Protein AF-A0A504YEJ8-F1 (afdb_monomer_lite)

Foldseek 3Di:
DDDDDPPDPVNVVVVLVVVLVVLVVLLVVLVVLLVVCVVPVDDDPVSVVVSVVSLVVLVVVLVVLVVVLVVLVVVCVVDPDCPPSVVSSVSSVVSSVSSVVSNVSVCCSVDPDPPPDDPPPDDDD

pLDDT: mean 80.52, std 17.55, range [37.62, 96.69]

InterPro domains:
  IPR004152 GAT domain [PF03127] (26-111)
  IPR004152 GAT domain [PS50909] (11-111)
  IPR038425 GAT domain superfamily [G3DSA:1.20.58.160] (9-119)

Secondary structure (DSSP, 8-state):
--------HHHHHHHHHHHHHHHHHHHHHHHHHHHHHHH-SS--HHHHHHHHHHHHHHHHHHHHHHHHHHHHHHHHTT-S--HHHHHHHHHHHHHHHHHHHHHHHHHHHHS--S-----------

Sequence (125 aa):
MVRSTPFTSVDRGQKLQADLAQVRVNICVLSDMLSELETDPNPSGEFKQLMSELAQSLFEMSKRLILAISSWEAYQDSLPSRGTTDAVLLDLLNVNDELHTVLVRYGRVVRPTAQQDSKPQDVSA

Radius of gyration: 21.83 Å; chains: 1; bounding box: 64×52×64 Å

Structure (mmCIF, N/CA/C/O backbone):
data_AF-A0A504YEJ8-F1
#
_entry.id   AF-A0A504YEJ8-F1
#
loop_
_atom_site.group_PDB
_atom_site.id
_atom_site.type_symbol
_atom_site.label_atom_id
_atom_site.label_alt_id
_atom_site.label_comp_id
_atom_site.label_asym_id
_atom_site.label_entity_id
_atom_site.label_seq_id
_atom_site.pdbx_PDB_ins_code
_atom_site.Cartn_x
_atom_site.Cartn_y
_atom_site.Cartn_z
_atom_site.occupancy
_atom_site.B_iso_or_equiv
_atom_site.auth_seq_id
_atom_site.auth_comp_id
_atom_site.auth_asym_id
_atom_site.auth_atom_id
_atom_site.pdbx_PDB_model_num
ATOM 1 N N . MET A 1 1 ? 37.076 -18.539 -6.005 1.00 37.62 1 MET A N 1
ATOM 2 C CA . MET A 1 1 ? 36.519 -18.039 -7.281 1.00 37.62 1 MET A CA 1
ATOM 3 C C . MET A 1 1 ? 35.010 -18.267 -7.229 1.00 37.62 1 MET A C 1
ATOM 5 O O . MET A 1 1 ? 34.558 -19.368 -7.508 1.00 37.62 1 MET A O 1
ATOM 9 N N . VAL A 1 2 ? 34.241 -17.301 -6.717 1.00 40.06 2 VAL A N 1
ATOM 10 C CA . VAL A 1 2 ? 32.779 -17.440 -6.587 1.00 40.06 2 VAL A CA 1
ATOM 11 C C . VAL A 1 2 ? 32.162 -16.993 -7.909 1.00 40.06 2 VAL A C 1
ATOM 13 O O . VAL A 1 2 ? 32.327 -15.846 -8.312 1.00 40.06 2 VAL A O 1
ATOM 16 N N . ARG A 1 3 ? 31.529 -17.928 -8.624 1.00 40.97 3 ARG A N 1
ATOM 17 C CA . ARG A 1 3 ? 30.775 -17.649 -9.850 1.00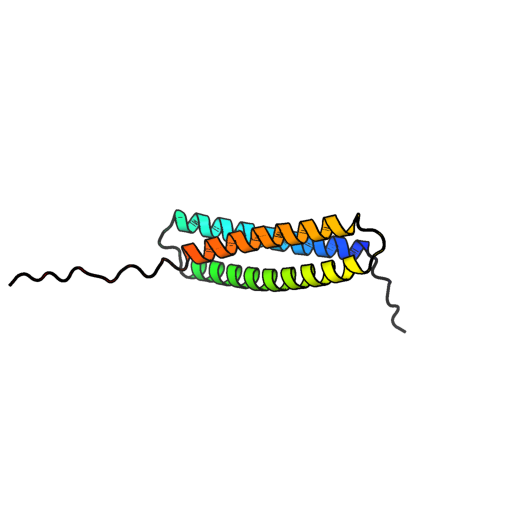 40.97 3 ARG A CA 1
ATOM 18 C C . ARG A 1 3 ? 29.530 -16.847 -9.477 1.00 40.97 3 ARG A C 1
ATOM 20 O O . ARG A 1 3 ? 28.593 -17.407 -8.920 1.00 40.97 3 ARG A O 1
ATOM 27 N N . SER A 1 4 ? 29.515 -15.560 -9.804 1.00 44.41 4 SER A N 1
ATOM 28 C CA . SER A 1 4 ? 28.289 -14.764 -9.819 1.00 44.41 4 SER A CA 1
ATOM 29 C C . SER A 1 4 ? 27.418 -15.261 -10.972 1.00 44.41 4 SER A C 1
ATOM 31 O O . SER A 1 4 ? 27.725 -15.020 -12.138 1.00 44.41 4 SER A O 1
ATOM 33 N N . THR A 1 5 ? 26.370 -16.018 -10.661 1.00 51.66 5 THR A N 1
ATOM 34 C CA . THR A 1 5 ? 25.336 -16.379 -11.634 1.00 51.66 5 THR A CA 1
ATOM 35 C C . THR A 1 5 ? 24.618 -15.111 -12.101 1.00 51.66 5 THR A C 1
ATOM 37 O O . THR A 1 5 ? 24.302 -14.259 -11.264 1.00 51.66 5 THR A O 1
ATOM 40 N N . PRO A 1 6 ? 24.355 -14.946 -13.408 1.00 49.00 6 PRO A N 1
ATOM 41 C CA . PRO A 1 6 ? 23.638 -13.783 -13.904 1.00 49.00 6 PRO A CA 1
ATOM 42 C C . PRO A 1 6 ? 22.188 -13.871 -13.418 1.00 49.00 6 PRO A C 1
ATOM 44 O O . PRO A 1 6 ? 21.434 -14.724 -13.870 1.00 49.00 6 PRO A O 1
ATOM 47 N N . PHE A 1 7 ? 21.806 -13.012 -12.471 1.00 46.56 7 PHE A N 1
ATOM 48 C CA . PHE A 1 7 ? 20.400 -12.808 -12.125 1.00 46.56 7 PHE A CA 1
ATOM 49 C C . PHE A 1 7 ? 19.696 -12.248 -13.357 1.00 46.56 7 PHE A C 1
ATOM 51 O O . PHE A 1 7 ? 20.019 -11.147 -13.813 1.00 46.56 7 PHE A O 1
ATOM 58 N N . THR A 1 8 ? 18.779 -13.023 -13.926 1.00 50.50 8 THR A N 1
ATOM 59 C CA . THR A 1 8 ? 18.102 -12.641 -15.161 1.00 50.50 8 THR A CA 1
ATOM 60 C C . THR A 1 8 ? 17.038 -11.580 -14.868 1.00 50.50 8 THR A C 1
ATOM 62 O O . THR A 1 8 ? 16.482 -11.512 -13.773 1.00 50.50 8 THR A O 1
ATOM 65 N N . SER A 1 9 ? 16.752 -10.707 -15.837 1.00 59.44 9 SER A N 1
ATOM 66 C CA . SER A 1 9 ? 15.730 -9.649 -15.714 1.00 59.44 9 SER A CA 1
ATOM 67 C C . SER A 1 9 ? 14.341 -10.190 -15.329 1.00 59.44 9 SER A C 1
ATOM 69 O O . SER A 1 9 ? 13.573 -9.475 -14.686 1.00 59.44 9 SER A O 1
ATOM 71 N N . VAL A 1 10 ? 14.047 -11.450 -15.666 1.00 60.59 10 VAL A N 1
ATOM 72 C CA . VAL A 1 10 ? 12.796 -12.150 -15.339 1.00 60.59 10 VAL A CA 1
ATOM 73 C C . VAL A 1 10 ? 12.658 -12.379 -13.828 1.00 60.59 10 VAL A C 1
ATOM 75 O O . VAL A 1 10 ? 11.590 -12.129 -13.272 1.00 60.59 10 VAL A O 1
ATOM 78 N N . ASP A 1 11 ? 13.750 -12.737 -13.143 1.00 70.88 11 ASP A N 1
ATOM 79 C CA . ASP A 1 11 ? 13.757 -12.975 -11.690 1.00 70.88 11 ASP A CA 1
ATOM 80 C C . ASP A 1 11 ? 13.435 -11.699 -10.896 1.00 70.88 11 ASP A C 1
ATOM 82 O O . ASP A 1 11 ? 12.785 -11.739 -9.851 1.00 70.88 11 ASP A O 1
ATOM 86 N N . ARG A 1 12 ? 13.863 -10.533 -11.403 1.00 73.69 12 ARG A N 1
ATOM 87 C CA . ARG A 1 12 ? 13.585 -9.237 -10.762 1.00 73.69 12 ARG A CA 1
ATOM 88 C C . ARG A 1 12 ? 12.127 -8.813 -10.916 1.00 73.69 12 ARG A C 1
ATOM 90 O O . ARG A 1 12 ? 11.553 -8.315 -9.954 1.00 73.69 12 ARG A O 1
ATOM 97 N N . GLY A 1 13 ? 11.535 -9.030 -12.092 1.00 77.00 13 GLY A N 1
ATOM 98 C CA . GLY A 1 13 ? 10.121 -8.735 -12.335 1.00 77.00 13 GLY A CA 1
ATOM 99 C C . GLY A 1 13 ? 9.196 -9.605 -11.482 1.00 77.00 13 GLY A C 1
ATOM 100 O O . GLY A 1 13 ? 8.274 -9.090 -10.858 1.00 77.00 13 GLY A O 1
ATOM 101 N N . GLN A 1 14 ? 9.486 -10.906 -11.378 1.00 82.19 14 GLN A N 1
ATOM 102 C CA . GLN A 1 14 ? 8.715 -11.825 -10.532 1.00 82.19 14 GLN A CA 1
ATOM 103 C C . GLN A 1 14 ? 8.815 -11.473 -9.049 1.00 82.19 14 GLN A C 1
ATOM 105 O O . GLN A 1 14 ? 7.804 -11.466 -8.349 1.00 82.19 14 GLN A O 1
ATOM 110 N N . LYS A 1 15 ? 10.019 -11.132 -8.575 1.00 85.56 15 LYS A N 1
ATOM 111 C CA . LYS A 1 15 ? 10.208 -10.680 -7.198 1.00 85.56 15 LYS A CA 1
ATOM 112 C C . LYS A 1 15 ? 9.416 -9.406 -6.909 1.00 85.56 15 LYS A C 1
ATOM 114 O O . LYS A 1 15 ? 8.735 -9.347 -5.895 1.00 85.56 15 LYS A O 1
ATOM 119 N N . LEU A 1 16 ? 9.467 -8.422 -7.809 1.00 86.12 16 LEU A N 1
ATOM 120 C CA . LEU A 1 16 ? 8.705 -7.186 -7.649 1.00 86.12 16 LEU A CA 1
ATOM 121 C C . LEU A 1 16 ? 7.202 -7.465 -7.558 1.00 86.12 16 LEU A C 1
ATOM 123 O O . LEU A 1 16 ? 6.538 -6.944 -6.672 1.00 86.12 16 LEU A O 1
ATOM 127 N N . GLN A 1 17 ? 6.675 -8.318 -8.433 1.00 88.06 17 GLN A N 1
ATOM 128 C CA . GLN A 1 17 ? 5.261 -8.689 -8.412 1.00 88.06 17 GLN A CA 1
ATOM 129 C C . GLN A 1 17 ? 4.868 -9.413 -7.116 1.00 88.06 17 GLN A C 1
ATOM 131 O O . GLN A 1 17 ? 3.813 -9.128 -6.555 1.00 88.06 17 GLN A O 1
ATOM 136 N N . ALA A 1 18 ? 5.724 -10.294 -6.592 1.00 89.62 18 ALA A N 1
ATOM 137 C CA . ALA A 1 18 ? 5.499 -10.937 -5.297 1.00 89.62 18 ALA A CA 1
ATOM 138 C C . ALA A 1 18 ? 5.508 -9.925 -4.138 1.00 89.62 18 ALA A C 1
ATOM 140 O O . ALA A 1 18 ? 4.626 -9.961 -3.279 1.00 89.62 18 ALA A O 1
ATOM 141 N N . ASP A 1 19 ? 6.462 -8.991 -4.144 1.00 90.38 19 ASP A N 1
ATOM 142 C CA . ASP A 1 19 ? 6.553 -7.931 -3.139 1.00 90.38 19 ASP A CA 1
ATOM 143 C C . ASP A 1 19 ? 5.301 -7.029 -3.189 1.00 90.38 19 ASP A C 1
ATOM 145 O O . ASP A 1 19 ? 4.705 -6.736 -2.152 1.00 90.38 19 ASP A O 1
ATOM 149 N N . LEU A 1 20 ? 4.833 -6.653 -4.385 1.00 92.75 20 LEU A N 1
ATOM 150 C CA . LEU A 1 20 ? 3.603 -5.874 -4.576 1.00 92.75 20 LEU A CA 1
ATOM 151 C C . LEU A 1 20 ? 2.346 -6.642 -4.152 1.00 92.75 20 LEU A C 1
ATOM 153 O O . LEU A 1 20 ? 1.460 -6.064 -3.521 1.00 92.75 20 LEU A O 1
ATOM 157 N N . ALA A 1 21 ? 2.268 -7.943 -4.437 1.00 92.94 21 ALA A N 1
ATOM 158 C CA . ALA A 1 21 ? 1.169 -8.787 -3.978 1.00 92.94 21 ALA A CA 1
ATOM 159 C C . ALA A 1 21 ? 1.099 -8.831 -2.443 1.00 92.94 21 ALA A C 1
ATOM 161 O O . ALA A 1 21 ? 0.013 -8.721 -1.875 1.00 92.94 21 ALA A O 1
ATOM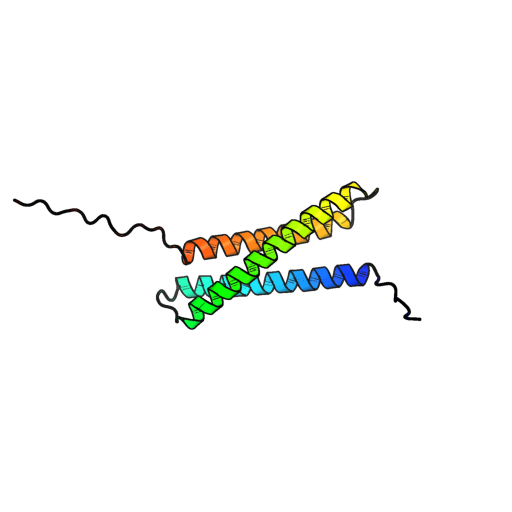 162 N N . GLN A 1 22 ? 2.244 -8.906 -1.761 1.00 93.00 22 GLN A N 1
ATOM 163 C CA . GLN A 1 22 ? 2.286 -8.861 -0.299 1.00 93.00 22 GLN A CA 1
ATOM 164 C C . GLN A 1 22 ? 1.795 -7.515 0.254 1.00 93.00 22 GLN A C 1
ATOM 166 O O . GLN A 1 22 ? 1.077 -7.487 1.255 1.00 93.00 22 GLN A O 1
ATOM 171 N N . VAL A 1 23 ? 2.143 -6.398 -0.397 1.00 94.44 23 VAL A N 1
ATOM 172 C CA . VAL A 1 23 ? 1.620 -5.072 -0.027 1.00 94.44 23 VAL A CA 1
ATOM 173 C C . VAL A 1 23 ? 0.095 -5.048 -0.153 1.00 94.44 23 VAL A C 1
ATOM 175 O O . VAL A 1 23 ? -0.580 -4.616 0.778 1.00 94.44 23 VAL A O 1
ATOM 178 N N . ARG A 1 24 ? -0.456 -5.572 -1.256 1.00 95.94 24 ARG A N 1
ATOM 179 C CA . ARG A 1 24 ? -1.911 -5.663 -1.471 1.00 95.94 24 ARG A CA 1
ATOM 180 C C . ARG A 1 24 ? -2.606 -6.494 -0.391 1.00 95.94 24 ARG A C 1
ATOM 182 O O . ARG A 1 24 ? -3.629 -6.067 0.129 1.00 95.94 24 ARG A O 1
ATOM 189 N N . VAL A 1 25 ? -2.024 -7.625 0.015 1.00 96.31 25 VAL A N 1
ATOM 190 C CA . VAL A 1 25 ? -2.551 -8.433 1.132 1.00 96.31 25 VAL A CA 1
ATOM 191 C C . VAL A 1 25 ? -2.600 -7.616 2.423 1.00 96.31 25 VAL A C 1
ATOM 193 O O . VAL A 1 25 ? -3.628 -7.587 3.093 1.00 96.31 25 VAL A O 1
ATOM 196 N N . ASN A 1 26 ? -1.523 -6.903 2.754 1.00 95.12 26 ASN A N 1
ATOM 197 C CA . ASN A 1 26 ? -1.479 -6.069 3.956 1.00 95.12 26 ASN A CA 1
ATOM 198 C C . ASN A 1 26 ? -2.516 -4.930 3.912 1.00 95.12 26 ASN A C 1
ATOM 200 O O . ASN A 1 26 ? -3.104 -4.599 4.941 1.00 95.12 26 ASN A O 1
ATOM 204 N N . ILE A 1 27 ? -2.766 -4.351 2.729 1.00 96.62 27 ILE A N 1
ATOM 205 C CA . ILE A 1 27 ? -3.822 -3.351 2.509 1.00 96.62 27 ILE A CA 1
ATOM 206 C C . ILE A 1 27 ? -5.204 -3.952 2.787 1.00 96.62 27 ILE A C 1
ATOM 208 O O . ILE A 1 27 ? -5.992 -3.330 3.500 1.00 96.62 27 ILE A O 1
ATOM 212 N N . CYS A 1 28 ? -5.492 -5.152 2.267 1.00 96.69 28 CYS A N 1
ATOM 213 C CA . CYS A 1 28 ? -6.755 -5.849 2.521 1.00 96.69 28 CYS A CA 1
ATOM 214 C C . CYS A 1 28 ? -6.963 -6.089 4.017 1.00 96.69 28 CYS A C 1
ATOM 216 O O . CYS A 1 28 ? -7.980 -5.668 4.553 1.00 96.69 28 CYS A O 1
ATOM 218 N N . VAL A 1 29 ? -5.960 -6.646 4.706 1.00 96.50 29 VAL A N 1
ATOM 219 C CA . VAL A 1 29 ? -6.037 -6.902 6.153 1.00 96.50 29 VAL A CA 1
ATOM 220 C C . VAL A 1 29 ? -6.319 -5.614 6.928 1.00 96.50 29 VAL A C 1
ATOM 222 O O . VAL A 1 29 ? -7.208 -5.596 7.773 1.00 96.50 29 VAL A O 1
ATOM 225 N N . LEU A 1 30 ? -5.624 -4.510 6.627 1.00 95.69 30 LEU A N 1
ATOM 226 C CA . LEU A 1 30 ? -5.895 -3.243 7.311 1.00 95.69 30 LEU A CA 1
ATOM 227 C C . LEU A 1 30 ? -7.302 -2.714 6.991 1.00 95.69 30 LEU A C 1
ATOM 229 O O . LEU A 1 30 ? -7.969 -2.191 7.878 1.00 95.69 30 LEU A O 1
ATOM 233 N N . SER A 1 31 ? -7.770 -2.843 5.748 1.00 95.75 31 SER A N 1
ATOM 234 C CA . SER A 1 31 ? -9.127 -2.439 5.364 1.00 95.75 31 SER A CA 1
ATOM 235 C C . SER A 1 31 ? -10.202 -3.251 6.090 1.00 95.75 31 SER A C 1
ATOM 237 O O . SER A 1 31 ? -11.213 -2.680 6.503 1.00 95.75 31 SER A O 1
ATOM 239 N N . ASP A 1 32 ? -9.984 -4.552 6.268 1.00 95.19 32 ASP A N 1
ATOM 240 C CA . ASP A 1 32 ? -10.900 -5.440 6.983 1.00 95.19 32 ASP A CA 1
ATOM 241 C C . ASP A 1 32 ? -10.942 -5.068 8.467 1.00 95.19 32 ASP A C 1
ATOM 243 O O . ASP A 1 32 ? -12.015 -4.798 9.001 1.00 95.19 32 ASP A O 1
ATOM 247 N N . MET A 1 33 ? -9.775 -4.883 9.095 1.00 93.94 33 MET A N 1
ATOM 248 C CA . MET A 1 33 ? -9.684 -4.417 10.482 1.00 93.94 33 MET A CA 1
ATOM 249 C C . MET A 1 33 ? -10.365 -3.053 10.687 1.00 93.94 33 MET A C 1
ATOM 251 O O . MET A 1 33 ? -11.048 -2.837 11.685 1.00 93.94 33 MET A O 1
ATOM 255 N N . LEU A 1 34 ? -10.216 -2.119 9.742 1.00 92.81 34 LEU A N 1
ATOM 256 C CA . LEU A 1 34 ? -10.909 -0.828 9.799 1.00 92.81 34 LEU A CA 1
ATOM 257 C C . LEU A 1 34 ? -12.428 -0.978 9.683 1.00 92.81 34 LEU A C 1
ATOM 259 O O . LEU A 1 34 ? -13.157 -0.230 10.324 1.00 92.81 34 LEU A O 1
ATOM 263 N N . SER A 1 35 ? -12.900 -1.935 8.887 1.00 92.25 35 SER A N 1
ATOM 264 C CA . SER A 1 35 ? -14.332 -2.210 8.735 1.00 92.25 35 SER A CA 1
ATOM 265 C C . SER A 1 35 ? -14.902 -2.874 9.994 1.00 92.25 35 SER A C 1
ATOM 267 O O . SER A 1 35 ? -16.012 -2.555 10.409 1.00 92.25 35 SER A O 1
ATOM 269 N N . GLU A 1 36 ? -14.126 -3.728 10.666 1.00 90.50 36 GLU A N 1
ATOM 270 C CA . GLU A 1 36 ? -14.500 -4.294 11.967 1.00 90.50 36 GLU A CA 1
ATOM 271 C C . GLU A 1 36 ? -14.685 -3.201 13.031 1.00 90.50 36 GLU A C 1
ATOM 273 O O . GLU A 1 36 ? -15.655 -3.255 13.785 1.00 90.50 36 GLU A O 1
ATOM 278 N N . LEU A 1 37 ? -13.856 -2.148 13.035 1.00 87.69 37 LEU A N 1
ATOM 279 C CA . LEU A 1 37 ? -14.020 -0.991 13.935 1.00 87.69 37 LEU A CA 1
ATOM 280 C C . LEU A 1 37 ? -15.301 -0.192 13.712 1.00 87.69 37 LEU A C 1
ATOM 282 O O . LEU A 1 37 ? -15.818 0.419 14.646 1.00 87.69 37 LEU A O 1
ATOM 286 N N . GLU A 1 38 ? -15.800 -0.154 12.478 1.00 84.38 38 GLU A N 1
ATOM 287 C CA . GLU A 1 38 ? -17.079 0.494 12.177 1.00 84.38 38 GLU A CA 1
ATOM 288 C C . GLU A 1 38 ? -18.249 -0.288 12.804 1.00 84.38 38 GLU A C 1
ATOM 290 O O . GLU A 1 38 ? -19.296 0.294 13.092 1.00 84.38 38 GLU A O 1
ATOM 295 N N . THR A 1 39 ? -18.061 -1.590 13.057 1.00 85.06 39 THR A N 1
ATOM 296 C CA . THR A 1 39 ? -19.067 -2.480 13.659 1.00 85.06 39 THR A CA 1
ATOM 297 C C . THR A 1 39 ? -18.892 -2.699 15.163 1.00 85.06 39 THR A C 1
ATOM 299 O O . THR A 1 39 ? -19.890 -2.868 15.864 1.00 85.06 39 THR A O 1
ATOM 302 N N . ASP A 1 40 ? -17.658 -2.652 15.672 1.00 84.31 40 ASP A N 1
ATOM 303 C CA . ASP A 1 40 ? -17.323 -2.741 17.093 1.00 84.31 40 ASP A CA 1
ATOM 304 C C . ASP A 1 40 ? -16.605 -1.458 17.555 1.00 84.31 40 ASP A C 1
ATOM 306 O O . ASP A 1 40 ? -15.407 -1.282 17.309 1.00 84.31 40 ASP A O 1
ATOM 310 N N . PRO A 1 41 ? -17.304 -0.551 18.263 1.00 74.62 41 PRO A N 1
ATOM 311 C CA . PRO A 1 41 ? -16.726 0.709 18.713 1.00 74.62 41 PRO A CA 1
ATOM 312 C C . PRO A 1 41 ? -15.713 0.545 19.857 1.00 74.62 41 PRO A C 1
ATOM 314 O O . PRO A 1 41 ? -15.037 1.517 20.206 1.00 74.62 41 PRO A O 1
ATOM 317 N N . ASN A 1 42 ? -15.596 -0.640 20.471 1.00 83.56 42 ASN A N 1
ATOM 318 C CA . ASN A 1 42 ? -14.671 -0.870 21.578 1.00 83.56 42 ASN A CA 1
ATOM 319 C C . ASN A 1 42 ? -13.831 -2.145 21.390 1.00 83.56 42 ASN A C 1
ATOM 321 O O . ASN A 1 42 ? -13.882 -3.050 22.228 1.00 83.56 42 ASN A O 1
ATOM 325 N N . PRO A 1 43 ? -13.002 -2.191 20.333 1.00 85.81 43 PRO A N 1
ATOM 326 C CA . PRO A 1 43 ? -12.153 -3.340 20.046 1.00 85.81 43 PRO A CA 1
ATOM 327 C C . PRO A 1 43 ? -11.111 -3.532 21.161 1.00 85.81 43 PRO A C 1
ATOM 329 O O . PRO A 1 43 ? -10.735 -2.590 21.877 1.00 85.81 43 PRO A O 1
ATOM 332 N N . SER A 1 44 ? -10.572 -4.746 21.262 1.00 90.38 44 SER A N 1
ATOM 333 C CA . SER A 1 44 ? -9.532 -5.068 22.240 1.00 90.38 44 SER A CA 1
ATOM 334 C C . SER A 1 44 ? -8.260 -4.222 22.049 1.00 90.38 44 SER A C 1
ATOM 336 O O . SER A 1 44 ? -7.957 -3.719 20.963 1.00 90.38 44 SER A O 1
ATOM 338 N N . GLY A 1 45 ? -7.475 -4.065 23.121 1.00 88.81 45 GLY A N 1
ATOM 339 C CA . GLY A 1 45 ? -6.187 -3.362 23.054 1.00 88.81 45 GLY A CA 1
ATOM 340 C C . GLY A 1 45 ? -5.201 -4.022 22.083 1.00 88.81 45 GLY A C 1
ATOM 341 O O . GLY A 1 45 ? -4.530 -3.322 21.328 1.00 88.81 45 GLY A O 1
ATOM 342 N N . GLU A 1 46 ? -5.182 -5.357 22.044 1.00 92.69 46 GLU A N 1
ATOM 343 C CA . GLU A 1 46 ? -4.366 -6.146 21.111 1.00 92.69 46 GLU A CA 1
ATOM 344 C C . GLU A 1 46 ? -4.757 -5.883 19.653 1.00 92.69 46 GLU A C 1
ATOM 346 O O . GLU A 1 46 ? -3.888 -5.700 18.803 1.00 92.69 46 GLU A O 1
ATOM 351 N N . PHE A 1 47 ? -6.059 -5.775 19.368 1.00 90.44 47 PHE A N 1
ATOM 352 C CA . PHE A 1 47 ? -6.556 -5.444 18.034 1.00 90.44 47 PHE A CA 1
ATOM 353 C C . PHE A 1 47 ? -6.092 -4.053 17.583 1.00 90.44 47 PHE A C 1
ATOM 355 O O . PHE A 1 47 ? -5.565 -3.891 16.481 1.00 90.44 47 PHE A O 1
ATOM 362 N N . LYS A 1 48 ? -6.220 -3.043 18.458 1.00 90.25 48 LYS A N 1
ATOM 363 C CA . LYS A 1 48 ? -5.737 -1.679 18.177 1.00 90.25 48 LYS A CA 1
ATOM 364 C C . LYS A 1 48 ? -4.224 -1.654 17.947 1.00 90.25 48 LYS A C 1
ATOM 366 O O . LYS A 1 48 ? -3.757 -0.940 17.058 1.00 90.25 48 LYS A O 1
ATOM 371 N N . GLN A 1 49 ? -3.467 -2.425 18.728 1.00 92.38 49 GLN A N 1
ATOM 372 C CA . GLN A 1 49 ? -2.017 -2.527 18.582 1.00 92.38 49 GLN A CA 1
ATOM 373 C C . GLN A 1 49 ? -1.634 -3.159 17.240 1.00 92.38 49 GLN A C 1
ATOM 375 O O . GLN A 1 49 ? -0.861 -2.555 16.497 1.00 92.38 49 GLN A O 1
ATOM 380 N N . LEU A 1 50 ? -2.218 -4.309 16.893 1.00 93.94 50 LEU A N 1
ATOM 381 C CA . LEU A 1 50 ? -1.975 -4.981 15.615 1.00 93.94 50 LEU A CA 1
ATOM 382 C C . LEU A 1 50 ? -2.285 -4.059 14.430 1.00 93.94 50 LEU A C 1
ATOM 384 O O . LEU A 1 50 ? -1.495 -3.955 13.493 1.00 93.94 50 LEU A O 1
ATOM 388 N N . MET A 1 51 ? -3.403 -3.334 14.497 1.00 93.88 51 MET A N 1
ATOM 389 C CA . MET A 1 51 ? -3.789 -2.381 13.459 1.00 93.88 51 MET A CA 1
ATOM 390 C C . MET A 1 51 ? -2.757 -1.252 13.314 1.00 93.88 51 MET A C 1
ATOM 392 O O . MET A 1 51 ? -2.395 -0.876 12.200 1.00 93.88 51 MET A O 1
ATOM 396 N N . SER A 1 52 ? -2.260 -0.722 14.435 1.00 93.94 52 SER A N 1
ATOM 397 C CA . SER A 1 52 ? -1.233 0.324 14.452 1.00 93.94 52 SER A CA 1
ATOM 398 C C . SER A 1 52 ? 0.102 -0.166 13.885 1.00 93.94 52 SER A C 1
ATOM 400 O O . SER A 1 52 ? 0.740 0.541 13.105 1.00 93.94 52 SER A O 1
ATOM 402 N N . GLU A 1 53 ? 0.527 -1.378 14.243 1.00 95.62 53 GLU A N 1
ATOM 403 C CA . GLU A 1 53 ? 1.741 -2.004 13.708 1.00 95.62 53 GLU A CA 1
ATOM 404 C C . GLU A 1 53 ? 1.629 -2.242 12.195 1.00 95.62 53 GLU A C 1
ATOM 406 O O . GLU A 1 53 ? 2.558 -1.932 11.442 1.00 95.62 53 GLU A O 1
ATOM 411 N N . LEU A 1 54 ? 0.468 -2.712 11.729 1.00 95.31 54 LEU A N 1
ATOM 412 C CA . LEU A 1 54 ? 0.198 -2.916 10.308 1.00 95.31 54 LEU A CA 1
ATOM 413 C C . LEU A 1 54 ? 0.186 -1.592 9.531 1.00 95.31 54 LEU A C 1
ATOM 415 O O . LEU A 1 54 ? 0.808 -1.497 8.471 1.00 95.31 54 LEU A O 1
ATOM 419 N N . ALA A 1 55 ? -0.444 -0.548 10.073 1.00 94.38 55 ALA A N 1
ATOM 420 C CA . ALA A 1 55 ? -0.438 0.786 9.477 1.00 94.38 55 ALA A CA 1
ATOM 421 C C . ALA A 1 55 ? 0.981 1.376 9.399 1.00 94.38 55 ALA A C 1
ATOM 423 O O . ALA A 1 55 ? 1.362 1.935 8.369 1.00 94.38 55 ALA A O 1
ATOM 424 N N . GLN A 1 56 ? 1.796 1.206 10.445 1.00 94.88 56 GLN A N 1
ATOM 425 C CA . GLN A 1 56 ? 3.195 1.640 10.437 1.00 94.88 56 GLN A CA 1
ATOM 426 C C . GLN A 1 56 ? 4.015 0.885 9.382 1.00 94.88 56 GLN A C 1
ATOM 428 O O . GLN A 1 56 ? 4.813 1.489 8.663 1.00 94.88 56 GLN A O 1
ATOM 433 N N . SER A 1 57 ? 3.800 -0.426 9.259 1.00 95.00 57 SER A N 1
ATOM 434 C CA . SER A 1 57 ? 4.440 -1.256 8.236 1.00 95.00 57 SER A CA 1
ATOM 435 C C . SER A 1 57 ? 4.080 -0.784 6.823 1.00 95.00 57 SER A C 1
ATOM 437 O O . SER A 1 57 ? 4.970 -0.551 6.003 1.00 95.00 57 SER A O 1
ATOM 439 N N . LEU A 1 58 ? 2.792 -0.538 6.557 1.00 94.69 58 LEU A N 1
ATOM 440 C CA . LEU A 1 58 ? 2.316 0.003 5.282 1.00 94.69 58 LEU A CA 1
ATOM 441 C C . LEU A 1 58 ? 2.899 1.393 4.996 1.00 94.69 58 LEU A C 1
ATOM 443 O O . LEU A 1 58 ? 3.336 1.650 3.876 1.00 94.69 58 LEU A O 1
ATOM 447 N N . PHE A 1 59 ? 3.007 2.272 5.994 1.00 93.81 59 PHE A N 1
ATOM 448 C CA . PHE A 1 59 ? 3.646 3.581 5.823 1.00 93.81 59 PHE A CA 1
ATOM 449 C C . PHE A 1 59 ? 5.113 3.468 5.382 1.00 93.81 59 PHE A C 1
ATOM 451 O O . PHE A 1 59 ? 5.546 4.163 4.460 1.00 93.81 59 PHE A O 1
ATOM 458 N N . GLU A 1 60 ? 5.879 2.554 5.981 1.00 93.56 60 GLU A N 1
ATOM 459 C CA . GLU A 1 60 ? 7.253 2.285 5.546 1.00 93.56 60 GLU A CA 1
ATOM 460 C C . GLU A 1 60 ? 7.315 1.655 4.145 1.00 93.56 60 GLU A C 1
ATOM 462 O O . GLU A 1 60 ? 8.231 1.959 3.377 1.00 93.56 60 GLU A O 1
ATOM 467 N N . MET A 1 61 ? 6.339 0.820 3.771 1.00 92.31 61 MET A N 1
ATOM 468 C CA . MET A 1 61 ? 6.225 0.283 2.409 1.00 92.31 61 MET A CA 1
ATOM 469 C C . MET A 1 61 ? 5.936 1.388 1.385 1.00 92.31 61 MET A C 1
ATOM 471 O O . MET A 1 61 ? 6.578 1.409 0.337 1.00 92.31 61 MET A O 1
ATOM 475 N N . SER A 1 62 ? 5.065 2.352 1.702 1.00 92.62 62 SER A N 1
ATOM 476 C CA . SER A 1 62 ? 4.778 3.504 0.832 1.00 92.62 62 SER A CA 1
ATOM 477 C C . SER A 1 62 ? 6.023 4.337 0.551 1.00 92.62 62 SER A C 1
ATOM 479 O O . SER A 1 62 ? 6.313 4.635 -0.605 1.00 92.62 62 SER A O 1
ATOM 481 N N . LYS A 1 63 ? 6.837 4.633 1.574 1.00 92.50 63 LYS A N 1
ATOM 482 C CA . LYS A 1 63 ? 8.112 5.343 1.371 1.00 92.50 63 LYS A CA 1
ATOM 483 C C . LYS A 1 63 ? 9.028 4.608 0.394 1.00 92.50 63 LYS A C 1
ATOM 485 O O . LYS A 1 63 ? 9.631 5.232 -0.477 1.00 92.50 63 LYS A O 1
ATOM 490 N N . ARG A 1 64 ? 9.138 3.283 0.531 1.00 91.00 64 ARG A N 1
ATOM 491 C CA . ARG A 1 64 ? 9.967 2.460 -0.364 1.00 91.00 64 ARG A CA 1
ATOM 492 C C . ARG A 1 64 ? 9.404 2.432 -1.784 1.00 91.00 64 ARG A C 1
ATOM 494 O O . ARG A 1 64 ? 10.189 2.514 -2.723 1.00 91.00 64 ARG A O 1
ATOM 501 N N . LEU A 1 65 ? 8.081 2.355 -1.940 1.00 91.75 65 LEU A N 1
ATOM 502 C CA . LEU A 1 65 ? 7.416 2.406 -3.244 1.00 91.75 65 LEU A CA 1
ATOM 503 C C . LEU A 1 65 ? 7.630 3.747 -3.942 1.00 91.75 65 LEU A C 1
ATOM 505 O O . LEU A 1 65 ? 7.991 3.749 -5.111 1.00 91.75 65 LEU A O 1
ATOM 509 N N . ILE A 1 66 ? 7.513 4.871 -3.231 1.00 92.00 66 ILE A N 1
ATOM 510 C CA . ILE A 1 66 ? 7.787 6.206 -3.789 1.00 92.00 66 ILE A CA 1
ATOM 511 C C . ILE A 1 66 ? 9.226 6.288 -4.312 1.00 92.00 66 ILE A C 1
ATOM 513 O O . ILE A 1 66 ? 9.453 6.720 -5.438 1.00 92.00 66 ILE A O 1
ATOM 517 N N . LEU A 1 67 ? 10.204 5.810 -3.534 1.00 91.31 67 LEU A N 1
ATOM 518 C CA . LEU A 1 67 ? 11.601 5.766 -3.977 1.00 91.31 67 LEU A CA 1
ATOM 519 C C . LEU A 1 67 ? 11.797 4.855 -5.197 1.00 91.31 67 LEU A C 1
ATOM 521 O O . LEU A 1 67 ? 12.585 5.183 -6.088 1.00 91.31 67 LEU A O 1
ATOM 525 N N . ALA A 1 68 ? 11.093 3.721 -5.248 1.00 88.12 68 ALA A N 1
ATOM 526 C CA . ALA A 1 68 ? 11.130 2.807 -6.383 1.00 88.12 68 ALA A CA 1
ATOM 527 C C . ALA A 1 68 ? 10.539 3.449 -7.646 1.00 88.12 68 ALA A C 1
ATOM 529 O O . ALA A 1 68 ? 11.161 3.351 -8.699 1.00 88.12 68 ALA A O 1
ATOM 530 N N . ILE A 1 69 ? 9.411 4.155 -7.525 1.00 89.62 69 ILE A N 1
ATOM 531 C CA . ILE A 1 69 ? 8.772 4.910 -8.611 1.00 89.62 69 ILE A CA 1
ATOM 532 C C . ILE A 1 69 ? 9.744 5.954 -9.155 1.00 89.62 69 ILE A C 1
ATOM 534 O O . ILE A 1 69 ? 10.081 5.898 -10.333 1.00 89.62 69 ILE A O 1
ATOM 538 N N . SER A 1 70 ? 10.300 6.820 -8.301 1.00 89.44 70 SER A N 1
ATOM 539 C CA . SER A 1 70 ? 11.239 7.858 -8.751 1.00 89.44 70 SER A CA 1
ATOM 540 C C . SER A 1 70 ? 12.493 7.279 -9.412 1.00 89.44 70 SER A C 1
ATOM 542 O O . SER A 1 70 ? 12.989 7.812 -10.403 1.00 89.44 70 SER A O 1
ATOM 544 N N . SER A 1 71 ? 13.013 6.164 -8.886 1.00 87.81 71 SER A N 1
ATOM 545 C CA . SER A 1 71 ? 14.162 5.471 -9.488 1.00 87.81 71 SER A CA 1
ATOM 546 C C . SER A 1 71 ? 13.814 4.867 -10.851 1.00 87.81 71 SER A C 1
ATOM 548 O O . SER A 1 71 ? 14.654 4.837 -11.750 1.00 87.81 71 SER A O 1
ATOM 550 N N . TRP A 1 72 ? 12.582 4.380 -11.003 1.00 85.00 72 TRP A N 1
ATOM 551 C CA . TRP A 1 72 ? 12.082 3.792 -12.239 1.00 85.00 72 TRP A CA 1
ATOM 552 C C . TRP A 1 72 ? 11.825 4.848 -13.314 1.00 85.00 72 TRP A C 1
ATOM 554 O O . TRP A 1 72 ? 12.250 4.661 -14.450 1.00 85.00 72 TRP A O 1
ATOM 564 N N . GLU A 1 73 ? 11.219 5.980 -12.955 1.00 85.88 73 GLU A N 1
ATOM 565 C CA . GLU A 1 73 ? 11.014 7.129 -13.847 1.00 85.88 73 GLU A CA 1
ATOM 566 C C . GLU A 1 73 ? 12.355 7.659 -14.378 1.00 85.88 73 GLU A C 1
ATOM 568 O O . GLU A 1 73 ? 12.540 7.784 -15.589 1.00 85.88 73 GLU A O 1
ATOM 573 N N . ALA A 1 74 ? 13.341 7.849 -13.493 1.00 86.38 74 ALA A N 1
ATOM 574 C CA . ALA A 1 74 ? 14.687 8.272 -13.887 1.00 86.38 74 ALA A CA 1
ATOM 575 C C . ALA A 1 74 ? 15.385 7.256 -14.811 1.00 86.38 74 ALA A C 1
ATOM 577 O O . ALA A 1 74 ? 16.131 7.632 -15.716 1.00 86.38 74 ALA A O 1
ATOM 578 N N . TYR A 1 75 ? 15.152 5.957 -14.598 1.00 82.38 75 TYR A N 1
ATOM 579 C CA . TYR A 1 75 ? 15.664 4.911 -15.480 1.00 82.38 75 TYR A CA 1
ATOM 580 C C . TYR A 1 75 ? 14.963 4.925 -16.843 1.00 82.38 75 TYR A C 1
ATOM 582 O O . TYR A 1 75 ? 15.616 4.779 -17.878 1.00 82.38 75 TYR A O 1
ATOM 590 N N . GLN A 1 76 ? 13.652 5.145 -16.868 1.00 78.06 76 GLN A N 1
ATOM 591 C CA . GLN A 1 76 ? 12.862 5.190 -18.090 1.00 78.06 76 GLN A CA 1
ATOM 592 C C . GLN A 1 76 ? 13.274 6.339 -19.017 1.00 78.06 76 GLN A C 1
ATOM 594 O O . GLN A 1 76 ? 13.337 6.135 -20.230 1.00 78.06 76 GLN A O 1
ATOM 599 N N . ASP A 1 77 ? 13.637 7.499 -18.467 1.00 78.56 77 ASP A N 1
ATOM 600 C CA . ASP A 1 77 ? 14.166 8.631 -19.242 1.00 78.56 77 ASP A CA 1
ATOM 601 C C . ASP A 1 77 ? 15.480 8.308 -19.973 1.00 78.56 77 ASP A C 1
ATOM 603 O O . ASP A 1 77 ? 15.827 8.957 -20.961 1.00 78.56 77 ASP A O 1
ATOM 607 N N . SER A 1 78 ? 16.200 7.272 -19.531 1.00 79.44 78 SER A N 1
ATOM 608 C CA . SER A 1 78 ? 17.446 6.817 -20.158 1.00 79.44 78 SER A CA 1
ATOM 609 C C . SER A 1 78 ? 17.256 5.758 -21.256 1.00 79.44 78 SER A C 1
ATOM 611 O O . SER A 1 78 ? 18.224 5.405 -21.934 1.00 79.44 78 SER A O 1
ATOM 613 N N . LEU A 1 79 ? 16.035 5.237 -21.453 1.00 75.31 79 LEU A N 1
ATOM 614 C CA . LEU A 1 79 ? 15.772 4.121 -22.366 1.00 75.31 79 LEU A CA 1
ATOM 615 C C . LEU A 1 79 ? 15.192 4.557 -23.728 1.00 75.31 79 LEU A C 1
ATOM 617 O O . LEU A 1 79 ? 14.270 5.370 -23.784 1.00 75.31 79 LEU A O 1
ATOM 621 N N . PRO A 1 80 ? 15.641 3.947 -24.846 1.00 68.81 80 PRO A N 1
ATOM 622 C CA . PRO A 1 80 ? 15.173 4.284 -26.195 1.00 68.81 80 PRO A CA 1
ATOM 623 C C . PRO A 1 80 ? 13.765 3.754 -26.545 1.00 68.81 80 PRO A C 1
ATOM 625 O O . PRO A 1 80 ? 13.215 4.139 -27.574 1.00 68.81 80 PRO A O 1
ATOM 628 N N . SER A 1 81 ? 13.158 2.883 -25.725 1.00 65.44 81 SER A N 1
ATOM 629 C CA . SER A 1 81 ? 11.819 2.310 -25.965 1.00 65.44 81 SER A CA 1
ATOM 630 C C . SER A 1 81 ? 11.040 2.097 -24.659 1.00 65.44 81 SER A C 1
ATOM 632 O O . SER A 1 81 ? 11.572 1.485 -23.735 1.00 65.44 81 SER A O 1
ATOM 634 N N . ARG A 1 82 ? 9.777 2.557 -24.595 1.00 62.50 82 ARG A N 1
ATOM 635 C CA . ARG A 1 82 ? 8.969 2.672 -23.355 1.00 62.50 82 ARG A CA 1
ATOM 636 C C . ARG A 1 82 ? 8.053 1.483 -22.994 1.00 62.50 82 ARG A C 1
ATOM 638 O O . ARG A 1 82 ? 7.610 1.392 -21.857 1.00 62.50 82 ARG A O 1
ATOM 645 N N . GLY A 1 83 ? 7.786 0.554 -23.915 1.00 61.31 83 GLY A N 1
ATOM 646 C CA . GLY A 1 83 ? 6.607 -0.333 -23.834 1.00 61.31 83 GLY A CA 1
ATOM 647 C C . GLY A 1 83 ? 6.451 -1.198 -22.569 1.00 61.31 83 GLY A C 1
ATOM 648 O O . GLY A 1 83 ? 5.383 -1.206 -21.969 1.00 61.31 83 GLY A O 1
ATOM 649 N N . THR A 1 84 ? 7.480 -1.938 -22.144 1.00 64.25 84 THR A N 1
ATOM 650 C CA . THR A 1 84 ? 7.385 -2.839 -20.969 1.00 64.25 84 THR A CA 1
ATOM 651 C C . THR A 1 84 ? 7.598 -2.107 -19.640 1.00 64.25 84 THR A C 1
ATOM 653 O O . THR A 1 84 ? 7.179 -2.579 -18.586 1.00 64.25 84 THR A O 1
ATOM 656 N N . THR A 1 85 ? 8.257 -0.952 -19.694 1.00 66.94 85 THR A N 1
ATOM 657 C CA . THR A 1 85 ? 8.608 -0.111 -18.544 1.00 66.94 85 THR A CA 1
ATOM 658 C C . THR A 1 85 ? 7.371 0.588 -17.977 1.00 66.94 85 THR A C 1
ATOM 660 O O . THR A 1 85 ? 7.236 0.686 -16.757 1.00 66.94 85 THR A O 1
ATOM 663 N N . ASP A 1 86 ? 6.433 0.961 -18.854 1.00 78.88 86 ASP A N 1
ATOM 664 C CA . ASP A 1 86 ? 5.173 1.622 -18.495 1.00 78.88 86 ASP 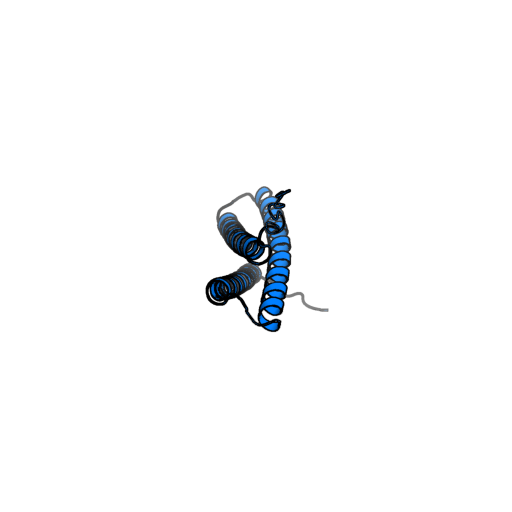A CA 1
ATOM 665 C C . AS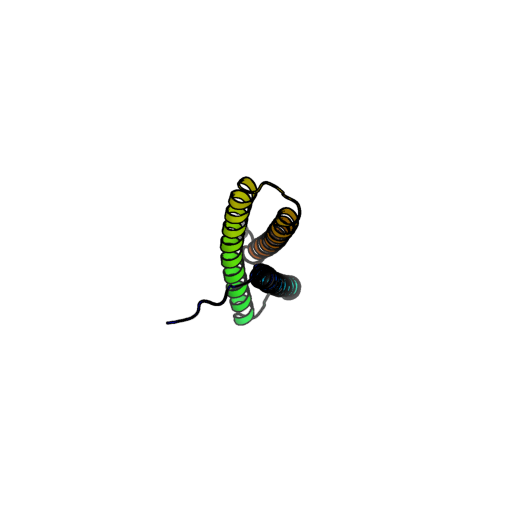P A 1 86 ? 4.247 0.720 -17.659 1.00 78.88 86 ASP A C 1
ATOM 667 O O . ASP A 1 86 ? 3.609 1.194 -16.723 1.00 78.88 86 ASP A O 1
ATOM 671 N N . ALA A 1 87 ? 4.200 -0.589 -17.939 1.00 83.44 87 ALA A N 1
ATOM 672 C CA . ALA A 1 87 ? 3.349 -1.523 -17.193 1.00 83.44 87 ALA A CA 1
ATOM 673 C C . ALA A 1 87 ? 3.797 -1.679 -15.729 1.00 83.44 87 ALA A C 1
ATOM 675 O O . ALA A 1 87 ? 2.972 -1.684 -14.820 1.00 83.44 87 ALA A O 1
ATOM 676 N N . VAL A 1 88 ? 5.112 -1.756 -15.495 1.00 84.69 88 VAL A N 1
ATOM 677 C CA . VAL A 1 88 ? 5.675 -1.841 -14.138 1.00 84.69 88 VAL A CA 1
ATOM 678 C C . VAL A 1 88 ? 5.443 -0.544 -13.371 1.00 84.69 88 VAL A C 1
ATOM 680 O O . VAL A 1 88 ? 5.064 -0.585 -12.203 1.00 84.69 88 VAL A O 1
ATOM 683 N N . LEU A 1 89 ? 5.642 0.605 -14.023 1.00 87.50 89 LEU A N 1
ATOM 684 C CA . LEU A 1 89 ? 5.385 1.907 -13.411 1.00 87.50 89 LEU A CA 1
ATOM 685 C C . LEU A 1 89 ? 3.913 2.050 -13.011 1.00 87.50 89 LEU A C 1
ATOM 687 O O . LEU A 1 89 ? 3.618 2.479 -11.899 1.00 87.50 89 LEU A O 1
ATOM 691 N N . LEU A 1 90 ? 3.000 1.638 -13.891 1.00 90.12 90 LEU A N 1
ATOM 692 C CA . LEU A 1 90 ? 1.568 1.664 -13.619 1.00 90.12 90 LEU A CA 1
ATOM 693 C C . LEU A 1 90 ? 1.198 0.779 -12.420 1.00 90.12 90 LEU A C 1
ATOM 695 O O . LEU A 1 90 ? 0.445 1.216 -11.555 1.00 90.12 90 LEU A O 1
ATOM 699 N N . ASP A 1 91 ? 1.758 -0.429 -12.322 1.00 90.44 91 ASP A N 1
ATOM 700 C CA . ASP A 1 91 ? 1.533 -1.309 -11.168 1.00 90.44 91 ASP A CA 1
ATOM 701 C C . ASP A 1 91 ? 2.042 -0.695 -9.857 1.00 90.44 91 ASP A C 1
ATOM 703 O O . ASP A 1 91 ? 1.351 -0.762 -8.837 1.00 90.44 91 ASP A O 1
ATOM 707 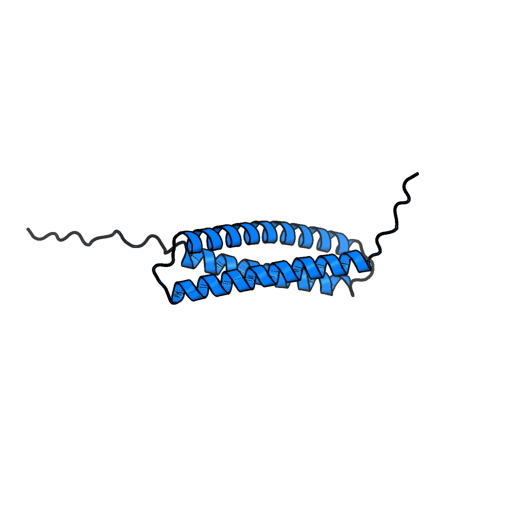N N . LEU A 1 92 ? 3.225 -0.071 -9.877 1.00 92.00 92 LEU A N 1
ATOM 708 C CA . LEU A 1 92 ? 3.786 0.623 -8.716 1.00 92.00 92 LEU A CA 1
ATOM 709 C C . LEU A 1 92 ? 2.891 1.782 -8.258 1.00 92.00 92 LEU A C 1
ATOM 711 O O . LEU A 1 92 ? 2.632 1.917 -7.060 1.00 92.00 92 LEU A O 1
ATOM 715 N N . LEU A 1 93 ? 2.411 2.594 -9.204 1.00 93.25 93 LEU A N 1
ATOM 716 C CA . LEU A 1 93 ? 1.507 3.713 -8.934 1.00 93.25 93 LEU A CA 1
ATOM 717 C C . LEU A 1 93 ? 0.181 3.220 -8.345 1.00 93.25 93 LEU A C 1
ATOM 719 O O . LEU A 1 93 ? -0.224 3.697 -7.288 1.00 93.25 93 LEU A O 1
ATOM 723 N N . ASN A 1 94 ? -0.430 2.198 -8.951 1.00 94.62 94 ASN A N 1
ATOM 724 C CA . ASN A 1 94 ? -1.693 1.627 -8.480 1.00 94.62 94 ASN A CA 1
ATOM 725 C C . ASN A 1 94 ? -1.591 1.110 -7.037 1.00 94.62 94 ASN A C 1
ATOM 727 O O . ASN A 1 94 ? -2.438 1.418 -6.200 1.00 94.62 94 ASN A O 1
ATOM 731 N N . VAL A 1 95 ? -0.534 0.352 -6.716 1.00 95.00 95 VAL A N 1
ATOM 732 C CA . VAL A 1 95 ? -0.327 -0.141 -5.343 1.00 95.00 95 VAL A CA 1
ATOM 733 C C . VAL A 1 95 ? -0.099 1.015 -4.371 1.00 95.00 95 VAL A C 1
ATOM 735 O O . VAL A 1 95 ? -0.602 0.974 -3.250 1.00 95.00 95 VAL A O 1
ATOM 738 N N . ASN A 1 96 ? 0.635 2.054 -4.776 1.00 94.31 96 ASN A N 1
ATOM 739 C CA . ASN A 1 96 ? 0.850 3.221 -3.927 1.00 94.31 96 ASN A CA 1
ATOM 740 C C . ASN A 1 96 ? -0.454 3.993 -3.650 1.00 94.31 96 ASN A C 1
ATOM 742 O O . ASN A 1 96 ? -0.665 4.422 -2.515 1.00 94.31 96 ASN A O 1
ATOM 746 N N . ASP A 1 97 ? -1.343 4.123 -4.633 1.00 94.94 97 ASP A N 1
ATOM 747 C CA . ASP A 1 97 ? -2.641 4.790 -4.469 1.00 94.94 97 ASP A CA 1
ATOM 748 C C . ASP A 1 97 ? -3.578 4.012 -3.531 1.00 94.94 97 ASP A C 1
ATOM 750 O O . ASP A 1 97 ? -4.228 4.595 -2.654 1.00 94.94 97 ASP A O 1
ATOM 754 N N . GLU A 1 98 ? -3.606 2.682 -3.650 1.00 95.81 98 GLU A N 1
ATOM 755 C CA . GLU A 1 98 ? -4.336 1.801 -2.729 1.00 95.81 98 GLU A CA 1
ATOM 756 C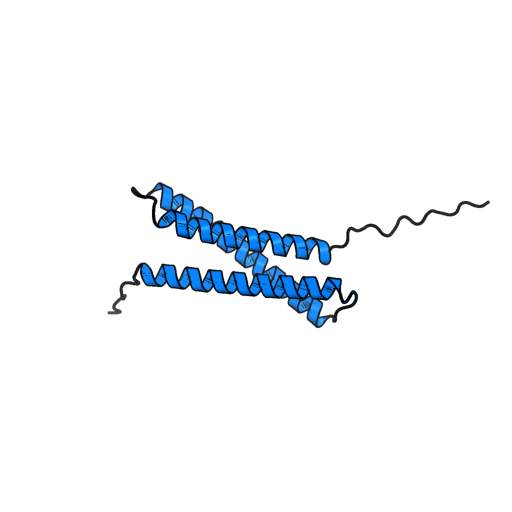 C . GLU A 1 98 ? -3.805 1.927 -1.295 1.00 95.81 98 GLU A C 1
ATOM 758 O O . GLU A 1 98 ? -4.573 2.067 -0.337 1.00 95.81 98 GLU A O 1
ATOM 763 N N . LEU A 1 99 ? -2.478 1.947 -1.151 1.00 95.00 99 LEU A N 1
ATOM 764 C CA . LEU A 1 99 ? -1.801 2.098 0.129 1.00 95.00 99 LEU A CA 1
ATOM 765 C C . LEU A 1 99 ? -2.127 3.462 0.759 1.00 95.00 99 LEU A C 1
ATOM 767 O O . LEU A 1 99 ? -2.494 3.551 1.934 1.00 95.00 99 LEU A O 1
ATOM 771 N N . HIS A 1 100 ? -2.061 4.535 -0.027 1.00 94.12 100 HIS A N 1
ATOM 772 C CA . HIS A 1 100 ? -2.412 5.871 0.440 1.00 94.12 100 HIS A CA 1
ATOM 773 C C . HIS A 1 100 ? -3.874 5.938 0.894 1.00 94.12 100 HIS A C 1
ATOM 775 O O . HIS A 1 100 ? -4.176 6.473 1.963 1.00 94.12 100 HIS A O 1
ATOM 781 N N . THR A 1 101 ? -4.780 5.331 0.127 1.00 95.50 101 THR A N 1
ATOM 782 C CA . THR A 1 101 ? -6.211 5.285 0.443 1.00 95.50 101 THR A CA 1
ATOM 783 C C . THR A 1 101 ? -6.473 4.614 1.790 1.00 95.50 101 THR A C 1
ATOM 785 O O . THR A 1 101 ? -7.191 5.174 2.626 1.00 95.50 101 THR A O 1
ATOM 788 N N . VAL A 1 102 ? -5.872 3.446 2.046 1.00 95.62 102 VAL A N 1
ATOM 789 C CA . VAL A 1 102 ? -6.083 2.736 3.317 1.00 95.62 102 VAL A CA 1
ATOM 790 C C . VAL A 1 102 ? -5.454 3.474 4.504 1.00 95.62 102 VAL A C 1
ATOM 792 O O . VAL A 1 102 ? -6.072 3.547 5.566 1.00 95.62 102 VAL A O 1
ATOM 795 N N . LEU A 1 103 ? -4.290 4.113 4.335 1.00 94.50 103 LEU A N 1
ATOM 796 C CA . LEU A 1 103 ? -3.665 4.910 5.400 1.00 94.50 103 LEU A CA 1
ATOM 797 C C . LEU A 1 103 ? -4.466 6.172 5.738 1.00 94.50 103 LEU A C 1
ATOM 799 O O . LEU A 1 103 ? -4.566 6.542 6.909 1.00 94.50 103 LEU A O 1
ATOM 803 N N . VAL A 1 104 ? -5.076 6.820 4.741 1.00 93.75 104 VAL A N 1
ATOM 804 C CA . VAL A 1 104 ? -5.986 7.950 4.975 1.00 93.75 104 VAL A CA 1
ATOM 805 C C . VAL A 1 104 ? -7.225 7.491 5.743 1.00 93.75 104 VAL A C 1
ATOM 807 O O . VAL A 1 104 ? -7.631 8.167 6.692 1.00 93.75 104 VAL A O 1
ATOM 810 N N . ARG A 1 105 ? -7.811 6.337 5.387 1.00 93.31 105 ARG A N 1
ATOM 811 C CA . ARG A 1 105 ? -8.924 5.746 6.153 1.00 93.31 105 ARG A CA 1
ATOM 812 C C . ARG A 1 105 ? -8.509 5.448 7.593 1.00 93.31 105 ARG A C 1
ATOM 814 O O . ARG A 1 105 ? -9.195 5.890 8.510 1.00 93.31 105 ARG A O 1
ATOM 821 N N . TYR A 1 106 ? -7.355 4.812 7.796 1.00 93.00 106 TYR A N 1
ATOM 822 C CA . TYR A 1 106 ? -6.799 4.557 9.127 1.00 93.00 106 TYR A CA 1
ATOM 823 C C . TYR A 1 106 ? -6.650 5.841 9.952 1.00 93.00 106 TYR A C 1
ATOM 825 O O . TYR A 1 106 ? -7.118 5.910 11.089 1.00 93.00 106 TYR A O 1
ATOM 833 N N . GLY A 1 107 ? -6.077 6.895 9.365 1.00 90.19 107 GLY A N 1
ATOM 834 C CA . GLY A 1 107 ? -5.916 8.186 10.030 1.00 90.19 107 GLY A CA 1
ATOM 835 C C . GLY A 1 107 ? -7.240 8.809 10.484 1.00 90.19 107 GLY A C 1
ATOM 836 O O . GLY A 1 107 ? -7.285 9.397 11.560 1.00 90.19 107 GLY A O 1
ATOM 837 N N . ARG A 1 108 ? -8.318 8.648 9.705 1.00 87.94 108 ARG A N 1
ATOM 838 C CA . ARG A 1 108 ? -9.663 9.142 10.054 1.00 87.94 108 ARG A CA 1
ATOM 839 C C . ARG A 1 108 ? -10.308 8.354 11.191 1.00 87.94 108 ARG A C 1
ATOM 841 O O . ARG A 1 108 ? -10.950 8.954 12.044 1.00 87.94 108 ARG A O 1
ATOM 848 N N . VAL A 1 109 ? -10.139 7.033 11.200 1.00 84.50 109 VAL A N 1
ATOM 849 C CA . VAL A 1 109 ? -10.738 6.155 12.217 1.00 84.50 109 VAL A CA 1
ATOM 850 C C . VAL A 1 109 ? -9.999 6.276 13.555 1.00 84.50 109 VAL A C 1
ATOM 852 O O . VAL A 1 109 ? -10.628 6.329 14.607 1.00 84.50 109 VAL A O 1
ATOM 855 N N . VAL A 1 110 ? -8.665 6.375 13.532 1.00 80.94 110 VAL A N 1
ATOM 856 C CA . VAL A 1 110 ? -7.831 6.392 14.750 1.00 80.94 110 VAL A CA 1
ATOM 857 C C . VAL A 1 110 ? -7.602 7.796 15.317 1.00 80.94 110 VAL A C 1
ATOM 859 O O . VAL A 1 110 ? -7.378 7.936 16.519 1.00 80.94 110 VAL A O 1
ATOM 862 N N . ARG A 1 111 ? -7.707 8.856 14.503 1.00 68.62 111 ARG A N 1
ATOM 863 C CA . ARG A 1 111 ? -7.873 10.229 15.005 1.00 68.62 111 ARG A CA 1
ATOM 864 C C . ARG A 1 111 ? -9.305 10.691 14.756 1.00 68.62 111 ARG A C 1
ATOM 866 O O . ARG A 1 111 ? -9.538 11.409 13.780 1.00 68.62 111 ARG A O 1
ATOM 873 N N . PRO A 1 112 ? -10.253 10.377 15.654 1.00 54.66 112 PRO A N 1
ATOM 874 C CA . PRO A 1 112 ? -11.452 11.183 15.732 1.00 54.66 112 PRO A CA 1
ATOM 875 C C . PRO A 1 112 ? -10.989 12.622 15.960 1.00 54.66 112 PRO A C 1
ATOM 877 O O . PRO A 1 112 ? -10.185 12.891 16.857 1.00 54.66 112 PRO A O 1
ATOM 880 N N . THR A 1 113 ? -11.432 13.533 15.099 1.00 44.75 113 THR A N 1
ATOM 881 C CA . THR A 1 113 ? -11.290 14.977 15.281 1.00 44.75 113 THR A CA 1
ATOM 882 C C . THR A 1 113 ? -11.472 15.324 16.752 1.00 44.75 113 THR A C 1
ATOM 884 O O . THR A 1 113 ? -12.502 14.988 17.335 1.00 44.75 113 THR A O 1
ATOM 887 N N . ALA A 1 114 ? -10.469 15.972 17.346 1.00 44.72 114 ALA A N 1
ATOM 888 C CA . ALA A 1 114 ? -10.565 16.592 18.657 1.00 44.72 114 ALA A CA 1
ATOM 889 C C . ALA A 1 114 ? -11.715 17.613 18.635 1.00 44.72 114 ALA A C 1
ATOM 891 O O . ALA A 1 114 ? -11.524 18.776 18.299 1.00 44.72 114 ALA A O 1
ATOM 892 N N . GLN A 1 115 ? -12.933 17.152 18.903 1.00 44.12 115 GLN A N 1
ATOM 893 C CA . GLN A 1 115 ? -14.133 17.974 18.954 1.00 44.12 115 GLN A CA 1
ATOM 894 C C . GLN A 1 115 ? -15.106 17.394 19.983 1.00 44.12 115 GLN A C 1
ATOM 896 O O . GLN A 1 115 ? -16.247 17.072 19.682 1.00 44.12 115 GLN A O 1
ATOM 901 N N . GLN A 1 116 ? -14.632 17.264 21.220 1.00 44.56 116 GLN A N 1
ATOM 902 C CA . GLN A 1 116 ? -15.459 17.197 22.424 1.00 44.56 116 GLN A CA 1
ATOM 903 C C . GLN A 1 116 ? -14.688 17.844 23.581 1.00 44.56 116 GLN A C 1
ATOM 905 O O . GLN A 1 116 ? -14.094 17.153 24.391 1.00 44.56 116 GLN A O 1
ATOM 910 N N . ASP A 1 117 ? -14.655 19.179 23.617 1.00 45.62 117 ASP A N 1
ATOM 911 C CA . ASP A 1 117 ? -14.767 19.928 24.878 1.00 45.62 117 ASP A CA 1
ATOM 912 C C . ASP A 1 117 ? -15.006 21.417 24.586 1.00 45.62 117 ASP A C 1
ATOM 914 O O . ASP A 1 117 ? -14.123 22.271 24.570 1.00 45.62 117 ASP A O 1
ATOM 918 N N . SER A 1 118 ? -16.253 21.747 24.277 1.00 44.88 118 SER A N 1
ATOM 919 C CA . SER A 1 118 ? -16.774 23.101 24.457 1.00 44.88 118 SER A CA 1
ATOM 920 C C . SER A 1 118 ? -18.163 22.945 25.047 1.00 44.88 118 SER A C 1
ATOM 922 O O . SER A 1 118 ? -19.183 23.062 24.375 1.00 44.88 118 SER A O 1
ATOM 924 N N . LYS A 1 119 ? -18.172 22.551 26.321 1.00 42.81 119 LYS A N 1
ATOM 925 C CA . LYS A 1 119 ? -19.348 22.548 27.185 1.00 42.81 119 LYS A CA 1
ATOM 926 C C . LYS A 1 119 ? -19.975 23.953 27.149 1.00 42.81 119 LYS A C 1
ATOM 928 O O . LYS A 1 119 ? -19.255 24.911 27.436 1.00 42.81 119 LYS A O 1
ATOM 933 N N . PRO A 1 120 ? -21.267 24.122 26.814 1.00 48.72 120 PRO A N 1
ATOM 934 C CA . PRO A 1 120 ? -21.923 25.407 27.000 1.00 48.72 120 PRO A CA 1
ATOM 935 C C . PRO A 1 120 ? -21.949 25.693 28.502 1.00 48.72 120 PRO A C 1
ATOM 937 O O . PRO A 1 120 ? -22.492 24.923 29.296 1.00 48.72 120 PRO A O 1
ATOM 940 N N . GLN A 1 121 ? -21.261 26.760 28.893 1.00 49.44 121 GLN A N 1
ATOM 941 C CA . GLN A 1 121 ? -21.230 27.236 30.262 1.00 49.44 121 GLN A CA 1
ATOM 942 C C . GLN A 1 121 ? -22.599 27.855 30.552 1.00 49.44 121 GLN A C 1
ATOM 944 O O . GLN A 1 121 ? -22.920 28.939 30.072 1.00 49.44 121 GLN A O 1
ATOM 949 N N . ASP A 1 122 ? -23.421 27.097 31.272 1.00 53.84 122 ASP A N 1
ATOM 950 C CA . ASP A 1 122 ? -24.673 27.545 31.867 1.00 53.84 122 ASP A CA 1
ATOM 951 C C . ASP A 1 122 ? -24.369 28.764 32.752 1.00 53.84 122 ASP A C 1
ATOM 953 O O . ASP A 1 122 ? -23.691 28.651 33.776 1.00 53.84 122 ASP A O 1
ATOM 957 N N . VAL A 1 123 ? -24.785 29.949 32.308 1.00 56.44 123 VAL A N 1
ATOM 958 C CA . VAL A 1 123 ? -24.794 31.167 33.121 1.00 56.44 123 VAL A CA 1
ATOM 959 C C . VAL A 1 123 ? -26.242 31.499 33.441 1.00 56.44 123 VAL A C 1
ATOM 961 O O . VAL A 1 123 ? -26.873 32.338 32.806 1.00 56.44 123 VAL A O 1
ATOM 964 N N . SER A 1 124 ? -26.760 30.796 34.444 1.00 59.97 124 SER A N 1
ATOM 965 C CA . SER A 1 124 ? -27.934 31.215 35.201 1.00 59.97 124 SER A CA 1
ATOM 966 C C . SER A 1 124 ? -27.478 31.728 36.568 1.00 59.97 124 SER A C 1
ATOM 968 O O . SER A 1 124 ? -27.209 30.922 37.458 1.00 59.97 124 SER A O 1
ATOM 970 N N . ALA A 1 125 ? -27.363 33.052 36.703 1.00 50.16 125 ALA A N 1
ATOM 971 C CA . ALA A 1 125 ? -27.618 33.847 37.916 1.00 50.16 125 ALA A CA 1
ATOM 972 C C . ALA A 1 125 ? -27.461 35.341 37.597 1.00 50.16 125 ALA A C 1
ATOM 974 O O . ALA A 1 125 ? -26.358 35.733 37.153 1.00 50.16 125 ALA A O 1
#

Organism: Fasciola gigantica (NCBI:txid46835)